Protein AF-A0A9P7AM87-F1 (afdb_monomer)

Sequence (113 aa):
MTLSDDEECLNKLRSSLLCKNIGLLKFKSSRTLKIDYVEALLNWRCAKPLAAPREEHLFVVADVLGHIHDVIQDTSVPSWLGSVPSNFGEVSAGTIKADEWQLLVMVYLPLPF

Solvent-accessible surface area (backbone atoms only — not comparable to full-atom values): 7202 Å² total; per-residue (Å²): 139,58,74,68,60,55,53,53,51,52,54,52,50,52,52,51,52,52,38,59,76,71,63,62,68,77,93,59,99,61,88,84,50,75,65,58,51,53,52,42,50,50,55,50,56,73,72,45,74,91,61,78,78,83,74,81,60,62,65,70,50,50,59,52,46,50,51,52,30,50,48,55,69,72,54,87,71,63,90,89,54,86,78,66,70,64,52,65,92,39,83,88,58,60,81,80,49,74,68,39,50,49,45,42,62,71,55,52,64,63,66,89,112

Radius of gyration: 22.35 Å; Cα contacts (8 Å, |Δi|>4): 49; chains: 1; bounding box: 52×44×49 Å

Mean predicted aligned error: 14.53 Å

pLDDT: mean 78.05, std 12.85, range [47.41, 93.25]

Foldseek 3Di:
DDPVVVVVVVV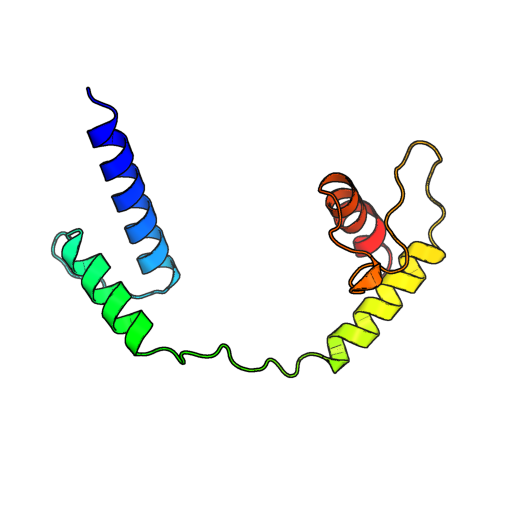QVVLVVVCVVVVQDDDDPDDDDPVNSVVSVVVVVVVDDPDDPPPPCVPVVVVVLVVLLVLLVPDDDDPVQDHADSNPPDVVSPDDDPSSVVCSVPPRVVVVD

Structure (mmCIF, N/CA/C/O backbone):
data_AF-A0A9P7AM87-F1
#
_entry.id   AF-A0A9P7AM87-F1
#
loop_
_atom_site.group_PDB
_atom_site.id
_atom_site.type_symbol
_atom_site.label_atom_id
_atom_site.label_alt_id
_atom_site.label_comp_id
_atom_site.label_asym_id
_atom_site.label_entity_id
_atom_site.label_seq_id
_atom_site.pdbx_PDB_ins_code
_atom_site.Cartn_x
_atom_site.Cartn_y
_atom_site.Cartn_z
_atom_site.occupancy
_atom_site.B_iso_or_equiv
_atom_site.auth_seq_id
_atom_site.auth_comp_id
_atom_site.auth_asym_id
_atom_site.auth_atom_id
_atom_site.pdbx_PDB_model_num
ATOM 1 N N . MET A 1 1 ? 26.884 33.097 -6.924 1.00 49.38 1 MET A N 1
ATOM 2 C CA . MET A 1 1 ? 26.649 31.652 -7.090 1.00 49.38 1 MET A CA 1
ATOM 3 C C . MET A 1 1 ? 25.156 31.517 -7.299 1.00 49.38 1 MET A C 1
ATOM 5 O O . MET A 1 1 ? 24.402 31.831 -6.389 1.00 49.38 1 MET A O 1
ATOM 9 N N . THR A 1 2 ? 24.745 31.381 -8.554 1.00 47.41 2 THR A N 1
ATOM 10 C CA . THR A 1 2 ? 23.388 31.704 -9.009 1.00 47.41 2 THR A CA 1
ATOM 11 C C . THR A 1 2 ? 22.505 30.464 -8.988 1.00 47.41 2 THR A C 1
ATOM 13 O O . THR A 1 2 ? 22.937 29.415 -9.440 1.00 47.41 2 THR A O 1
ATOM 16 N N . LEU A 1 3 ? 21.253 30.603 -8.539 1.00 50.31 3 LEU A N 1
ATOM 17 C CA . LEU A 1 3 ? 20.209 29.557 -8.489 1.00 50.31 3 LEU A CA 1
ATOM 18 C C . LEU A 1 3 ? 20.058 28.721 -9.784 1.00 50.31 3 LEU A C 1
ATOM 20 O O . LEU A 1 3 ? 19.550 27.605 -9.745 1.00 50.31 3 LEU A O 1
ATOM 24 N N . SER A 1 4 ? 20.514 29.249 -10.925 1.00 56.09 4 SER A N 1
ATOM 25 C CA . SER A 1 4 ? 20.567 28.552 -12.216 1.00 56.09 4 SER A CA 1
ATOM 26 C C . SER A 1 4 ? 21.557 27.378 -12.235 1.00 56.09 4 SER A C 1
ATOM 28 O O . SER A 1 4 ? 21.303 26.377 -12.903 1.00 56.09 4 SER A O 1
ATOM 30 N N . ASP A 1 5 ? 22.670 27.487 -11.510 1.00 58.75 5 ASP A N 1
ATOM 31 C CA . ASP A 1 5 ? 23.714 26.459 -11.462 1.00 58.75 5 ASP A CA 1
ATOM 32 C C . ASP A 1 5 ? 23.270 25.264 -10.597 1.00 58.75 5 ASP A C 1
ATOM 34 O O . ASP A 1 5 ? 23.566 24.108 -10.913 1.00 58.75 5 ASP A O 1
ATOM 38 N N . ASP A 1 6 ? 22.486 25.532 -9.547 1.00 59.91 6 ASP A N 1
ATOM 39 C CA . ASP A 1 6 ? 21.965 24.524 -8.617 1.00 59.91 6 ASP A CA 1
ATOM 40 C C . ASP A 1 6 ? 20.855 23.669 -9.256 1.00 59.91 6 ASP A C 1
ATOM 42 O O . ASP A 1 6 ? 20.868 22.439 -9.148 1.00 59.91 6 ASP A O 1
ATOM 46 N N . GLU A 1 7 ? 19.937 24.294 -10.000 1.00 69.06 7 GLU A N 1
ATOM 47 C CA . GLU A 1 7 ? 18.906 23.606 -10.794 1.00 69.06 7 GLU A CA 1
ATOM 48 C C . GLU A 1 7 ? 19.531 22.718 -11.884 1.00 69.06 7 GLU A C 1
ATOM 50 O O . GLU A 1 7 ? 19.125 21.568 -12.087 1.00 69.06 7 GLU A O 1
ATOM 55 N N . GLU A 1 8 ? 20.578 23.195 -12.567 1.00 70.31 8 GLU A N 1
ATOM 56 C CA . GLU A 1 8 ? 21.270 22.389 -13.575 1.00 70.31 8 GLU A CA 1
ATOM 57 C C . GLU A 1 8 ? 21.952 21.159 -12.951 1.00 70.31 8 GLU A C 1
ATOM 59 O O . GLU A 1 8 ? 21.905 20.055 -13.517 1.00 70.31 8 GLU A O 1
ATOM 64 N N . CYS A 1 9 ? 22.547 21.331 -11.769 1.00 60.44 9 CYS A N 1
ATOM 65 C CA . CYS A 1 9 ? 23.214 20.268 -11.027 1.00 60.44 9 CYS A CA 1
ATOM 66 C C . CYS A 1 9 ? 22.216 19.198 -10.548 1.00 60.44 9 CYS A C 1
ATOM 68 O O . CYS A 1 9 ? 22.432 17.999 -10.758 1.00 60.44 9 CYS A O 1
ATOM 70 N N . LEU A 1 10 ? 21.068 19.621 -10.010 1.00 61.69 10 LEU A N 1
ATOM 71 C CA . LEU A 1 10 ? 19.968 18.738 -9.609 1.00 61.69 10 LEU A CA 1
ATOM 72 C C . LEU A 1 10 ? 19.396 17.946 -10.790 1.00 61.69 10 LEU A C 1
ATOM 74 O O . LEU A 1 10 ? 19.164 16.740 -10.682 1.00 61.69 10 LEU A O 1
ATOM 78 N N . ASN A 1 11 ? 19.227 18.584 -11.946 1.00 70.31 11 ASN A N 1
ATOM 79 C CA . ASN A 1 11 ? 18.715 17.920 -13.143 1.00 70.31 11 ASN A CA 1
ATOM 80 C C . ASN A 1 11 ? 19.722 16.909 -13.732 1.00 70.31 11 ASN A C 1
ATOM 82 O O . ASN A 1 11 ? 19.333 15.841 -14.223 1.00 70.31 11 ASN A O 1
ATOM 86 N N . LYS A 1 12 ? 21.030 17.182 -13.627 1.00 68.75 12 LYS A N 1
ATOM 87 C CA . LYS A 1 12 ? 22.095 16.210 -13.945 1.00 68.75 12 LYS A CA 1
ATOM 88 C C . LYS A 1 12 ? 22.090 15.015 -12.987 1.00 68.75 12 LYS A C 1
ATOM 90 O O . LYS A 1 12 ? 22.198 13.875 -13.435 1.00 68.75 12 LYS A O 1
ATOM 95 N N . LEU A 1 13 ? 21.917 15.252 -11.687 1.00 65.31 13 LEU A N 1
ATOM 96 C CA . LEU A 1 13 ? 21.829 14.188 -10.681 1.00 65.31 13 LEU A CA 1
ATOM 97 C C . LEU A 1 13 ? 20.603 13.293 -10.901 1.00 65.31 13 LEU A C 1
ATOM 99 O O . LEU A 1 13 ? 20.739 12.070 -10.9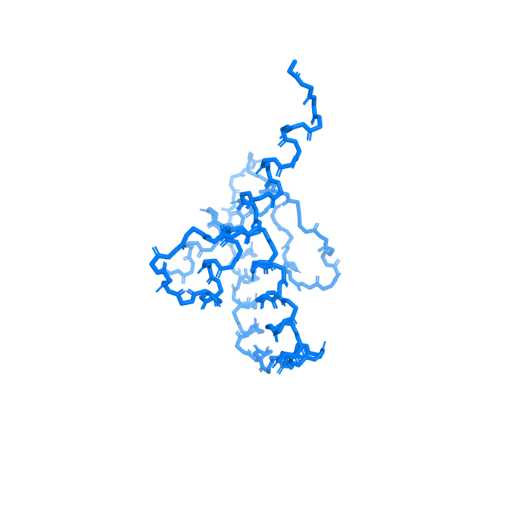28 1.00 65.31 13 LEU A O 1
ATOM 103 N N . ARG A 1 14 ? 19.426 13.887 -11.138 1.00 71.75 14 ARG A N 1
ATOM 104 C CA . ARG A 1 14 ? 18.170 13.160 -11.397 1.00 71.75 14 ARG A CA 1
ATOM 105 C C . ARG A 1 14 ? 18.248 12.275 -12.640 1.00 71.75 14 ARG A C 1
ATOM 107 O O . ARG A 1 14 ? 17.898 11.100 -12.575 1.00 71.75 14 ARG A O 1
ATOM 114 N N . SER A 1 15 ? 18.749 12.812 -13.754 1.00 66.75 15 SER A N 1
ATOM 115 C CA . SER A 1 15 ? 18.921 12.042 -14.996 1.00 66.75 15 SER A CA 1
ATOM 116 C C . SER A 1 15 ? 19.937 10.907 -14.841 1.00 66.75 15 SER A C 1
ATOM 118 O O . SER A 1 15 ? 19.694 9.801 -15.326 1.00 66.75 15 SER A O 1
ATOM 120 N N . SER A 1 16 ? 21.028 11.135 -14.100 1.00 68.19 16 SER A N 1
ATOM 121 C CA . SER A 1 16 ? 22.023 10.096 -13.819 1.00 68.19 16 SER A CA 1
ATOM 122 C C . SER A 1 16 ? 21.469 8.962 -12.956 1.00 68.19 16 SER A C 1
ATOM 124 O O . SER A 1 16 ? 21.651 7.792 -13.295 1.00 68.19 16 SER A O 1
ATOM 126 N N . LEU A 1 17 ? 20.758 9.292 -11.873 1.00 67.94 17 LEU A N 1
ATOM 127 C CA . LEU A 1 17 ? 20.119 8.313 -10.987 1.00 67.94 17 LEU A CA 1
ATOM 128 C C . LEU A 1 17 ? 19.066 7.480 -11.728 1.00 67.94 17 LEU A C 1
ATOM 130 O O . LEU A 1 17 ? 19.075 6.256 -11.624 1.00 67.94 17 LEU A O 1
ATOM 134 N N . LEU A 1 18 ? 18.219 8.122 -12.537 1.00 69.69 18 LEU A N 1
ATOM 135 C CA . LEU A 1 18 ? 17.192 7.436 -13.322 1.00 69.69 18 LEU A CA 1
ATOM 136 C C . LEU A 1 18 ? 17.806 6.447 -14.325 1.00 69.69 18 LEU A C 1
ATOM 138 O O . LEU A 1 18 ? 17.392 5.293 -14.396 1.00 69.69 18 LEU A O 1
ATOM 142 N N . CYS A 1 19 ? 18.841 6.864 -15.059 1.00 63.66 19 CYS A N 1
ATOM 143 C CA . CYS A 1 19 ? 19.489 5.998 -16.046 1.00 63.66 19 CYS A CA 1
ATOM 144 C C . CYS A 1 19 ? 20.256 4.832 -15.414 1.00 63.66 19 CYS A C 1
ATOM 146 O O . CYS A 1 19 ? 20.321 3.760 -16.014 1.00 63.66 19 CYS A O 1
ATOM 148 N N . LYS A 1 20 ? 20.821 5.020 -14.214 1.00 68.50 20 LYS A N 1
ATOM 149 C CA . LYS A 1 20 ? 21.462 3.943 -13.444 1.00 68.50 20 LYS A CA 1
ATOM 150 C C . LYS A 1 20 ? 20.439 2.930 -12.934 1.00 68.50 20 LYS A C 1
ATOM 152 O O . LYS A 1 20 ? 20.645 1.738 -13.127 1.00 68.50 20 LYS A O 1
ATOM 157 N N . ASN A 1 21 ? 19.324 3.393 -12.367 1.00 66.75 21 ASN A N 1
ATOM 158 C CA . ASN A 1 21 ? 18.277 2.518 -11.827 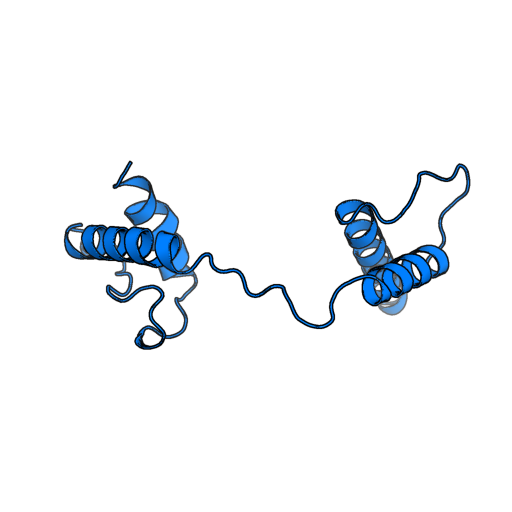1.00 66.75 21 ASN A CA 1
ATOM 159 C C . ASN A 1 21 ? 17.591 1.668 -12.905 1.00 66.75 21 ASN A C 1
ATOM 161 O O . ASN A 1 21 ? 17.181 0.546 -12.634 1.00 66.75 21 ASN A O 1
ATOM 165 N N . ILE A 1 22 ? 17.494 2.182 -14.134 1.00 68.25 22 ILE A N 1
ATOM 166 C CA . ILE A 1 22 ? 16.897 1.466 -15.273 1.00 68.25 22 ILE A CA 1
ATOM 167 C C . ILE A 1 22 ? 17.970 0.670 -16.063 1.00 68.25 22 ILE A C 1
ATOM 169 O O . ILE A 1 22 ? 17.659 -0.033 -17.022 1.00 68.25 22 ILE A O 1
ATOM 173 N N . GLY A 1 23 ? 19.248 0.738 -15.666 1.00 68.69 23 GLY A N 1
ATOM 174 C CA . GLY A 1 23 ? 20.340 -0.019 -16.293 1.00 68.69 23 GLY A CA 1
ATOM 175 C C . GLY A 1 23 ? 20.686 0.425 -17.721 1.00 68.69 23 GLY A C 1
ATOM 176 O O . GLY A 1 23 ? 21.171 -0.377 -18.516 1.00 68.69 23 GLY A O 1
ATOM 177 N N . LEU A 1 24 ? 20.426 1.689 -18.076 1.00 66.50 24 LEU A N 1
ATOM 178 C CA . LEU A 1 24 ? 20.491 2.180 -19.463 1.00 66.50 24 LEU A CA 1
ATOM 179 C C . LEU A 1 24 ? 21.901 2.430 -19.986 1.00 66.50 24 LEU A C 1
ATOM 181 O O . LEU A 1 24 ? 22.110 2.487 -21.197 1.00 66.50 24 LEU A O 1
ATOM 185 N N . LEU A 1 25 ? 22.874 2.594 -19.093 1.00 66.12 25 LEU A N 1
ATOM 186 C CA . LEU A 1 25 ? 24.245 2.895 -19.476 1.00 66.12 25 LEU A CA 1
ATOM 187 C C . LEU A 1 25 ? 25.149 1.703 -19.199 1.00 66.12 25 LEU A C 1
ATOM 189 O O . LEU A 1 25 ? 25.355 1.305 -18.054 1.00 66.12 25 LEU A O 1
ATOM 193 N N . LYS A 1 26 ? 25.747 1.170 -20.266 1.00 63.06 26 LYS A N 1
ATOM 194 C CA . LYS A 1 26 ? 26.901 0.278 -20.147 1.00 63.06 26 LYS A CA 1
ATOM 195 C C . LYS A 1 26 ? 28.088 1.094 -19.640 1.00 63.06 26 LYS A C 1
ATOM 197 O O . LYS A 1 26 ? 28.309 2.208 -20.115 1.00 63.06 26 LYS A O 1
ATOM 202 N N . PHE A 1 27 ? 28.837 0.542 -18.688 1.00 54.47 27 PHE A N 1
ATOM 203 C CA . PHE A 1 27 ? 30.022 1.180 -18.117 1.00 54.47 27 PHE A CA 1
ATOM 204 C C . PHE A 1 27 ? 31.037 1.463 -19.234 1.00 54.47 27 PHE A C 1
ATOM 206 O O . PHE A 1 27 ? 31.709 0.558 -19.725 1.00 54.47 27 PHE A O 1
ATOM 213 N N . LYS A 1 28 ? 31.102 2.714 -19.696 1.00 57.78 28 LYS A N 1
ATOM 214 C CA . LYS A 1 28 ? 32.133 3.172 -20.628 1.00 57.78 28 LYS A CA 1
ATOM 215 C C . LYS A 1 28 ? 33.288 3.743 -19.813 1.00 57.78 28 LYS A C 1
ATOM 217 O O . LYS A 1 28 ? 33.074 4.405 -18.805 1.00 57.78 28 LYS A O 1
ATOM 222 N N . SER A 1 29 ? 34.513 3.513 -20.280 1.00 53.66 29 SER A N 1
ATOM 223 C CA . SER A 1 29 ? 35.739 4.019 -19.646 1.00 53.66 29 SER A CA 1
ATOM 224 C C . SER A 1 29 ? 35.873 5.554 -19.699 1.00 53.66 29 SER A C 1
ATOM 226 O O . SER A 1 29 ? 36.790 6.102 -19.091 1.00 53.66 29 SER A O 1
ATOM 228 N N . SER A 1 30 ? 35.003 6.253 -20.435 1.00 65.44 30 SER A N 1
ATOM 229 C CA . SER A 1 30 ? 35.008 7.709 -20.603 1.00 65.44 30 SER A CA 1
ATOM 230 C C . SER A 1 30 ? 33.905 8.396 -19.788 1.00 65.44 30 SER A C 1
ATOM 232 O O . SER A 1 30 ? 32.882 7.803 -19.446 1.00 65.44 30 SER A O 1
ATOM 234 N N . ARG A 1 31 ? 34.113 9.683 -19.474 1.00 73.00 31 ARG A N 1
ATOM 235 C CA . ARG A 1 31 ? 33.163 10.512 -18.719 1.00 73.00 31 ARG A CA 1
ATOM 236 C C . ARG A 1 31 ? 31.853 10.659 -19.504 1.00 73.00 31 ARG A C 1
ATOM 238 O O . ARG A 1 31 ? 31.843 11.290 -20.553 1.00 73.00 31 ARG A O 1
ATOM 245 N N . THR A 1 32 ? 30.757 10.123 -18.969 1.00 73.00 32 THR A N 1
ATOM 246 C CA . THR A 1 32 ? 29.403 10.297 -19.522 1.00 73.00 32 THR A CA 1
ATOM 247 C C . THR A 1 32 ? 28.948 11.747 -19.396 1.00 73.00 32 THR A C 1
ATOM 249 O O . THR A 1 32 ? 28.982 12.310 -18.296 1.00 73.00 32 THR A O 1
ATOM 252 N N . LEU A 1 33 ? 28.496 12.334 -20.496 1.00 79.31 33 LEU A N 1
ATOM 253 C CA . LEU A 1 33 ? 27.950 13.684 -20.572 1.00 79.31 33 LEU A CA 1
ATOM 254 C C . LEU A 1 33 ? 26.419 13.651 -20.528 1.00 79.31 33 LEU A C 1
ATOM 256 O O . LEU A 1 33 ? 25.795 12.628 -20.785 1.00 79.31 33 LEU A O 1
ATOM 260 N N . LYS A 1 34 ? 25.791 14.799 -20.238 1.00 80.19 34 LYS A N 1
ATOM 261 C CA . LYS A 1 34 ? 24.321 14.934 -20.171 1.00 80.19 34 LYS A CA 1
ATOM 262 C C . LYS A 1 34 ? 23.629 14.443 -21.451 1.00 80.19 34 LYS A C 1
ATOM 264 O O . LYS A 1 34 ? 22.561 13.848 -21.364 1.00 80.19 34 LYS A O 1
ATOM 269 N N . ILE A 1 35 ? 24.248 14.660 -22.612 1.00 80.38 35 ILE A N 1
ATOM 270 C CA . ILE A 1 35 ? 23.717 14.222 -23.907 1.00 80.38 35 ILE A CA 1
ATOM 271 C C . ILE A 1 35 ? 23.597 12.695 -24.007 1.00 80.38 35 ILE A C 1
ATOM 273 O O . ILE A 1 35 ? 22.575 12.214 -24.483 1.00 80.38 35 ILE A O 1
ATOM 277 N N . ASP A 1 36 ? 24.552 11.945 -23.448 1.00 81.19 36 ASP A N 1
ATOM 278 C CA .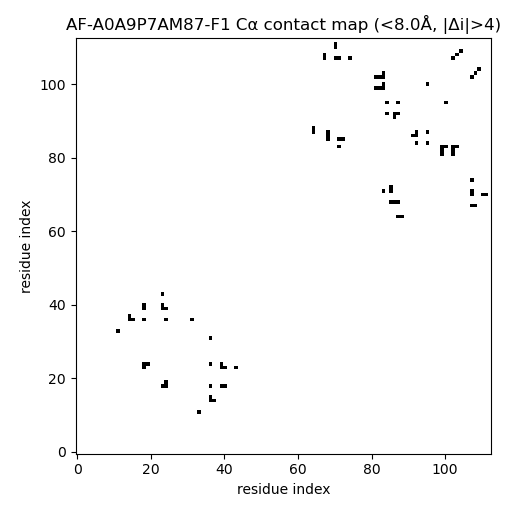 ASP A 1 36 ? 24.525 10.477 -23.452 1.00 81.19 36 ASP A CA 1
ATOM 279 C C . ASP A 1 36 ? 23.330 9.941 -22.647 1.00 81.19 36 ASP A C 1
ATOM 281 O O . ASP A 1 36 ? 22.700 8.956 -23.026 1.00 81.19 36 ASP A O 1
ATOM 285 N N . TYR A 1 37 ? 22.990 10.610 -21.538 1.00 78.19 37 TYR A N 1
ATOM 286 C CA . TYR A 1 37 ? 21.818 10.272 -20.725 1.00 78.19 37 TYR A CA 1
ATOM 287 C C . TYR A 1 37 ? 20.516 10.564 -21.468 1.00 78.19 37 TYR A C 1
ATOM 289 O O . TYR A 1 37 ? 19.600 9.747 -21.446 1.00 78.19 37 TYR A O 1
ATOM 297 N N . VAL A 1 38 ? 20.429 11.723 -22.126 1.00 82.81 38 VAL A N 1
ATOM 298 C CA . VAL A 1 38 ? 19.237 12.106 -22.893 1.00 82.81 38 VAL A CA 1
ATOM 299 C C . VAL A 1 38 ? 19.005 11.123 -24.039 1.00 82.81 38 VAL A C 1
ATOM 301 O O . VAL A 1 38 ? 17.891 10.631 -24.194 1.00 82.81 38 VAL A O 1
ATOM 304 N N . GLU A 1 39 ? 20.048 10.772 -24.790 1.00 85.75 39 GLU A N 1
ATOM 305 C CA . GLU A 1 39 ? 19.955 9.805 -25.885 1.00 85.75 39 GLU A CA 1
ATOM 306 C C . GLU A 1 39 ? 19.578 8.405 -25.379 1.00 85.75 39 GLU A C 1
ATOM 308 O O . GLU A 1 39 ? 18.683 7.763 -25.932 1.00 85.75 39 GLU A O 1
ATOM 313 N N . ALA A 1 40 ? 20.182 7.949 -24.277 1.00 84.00 40 ALA A N 1
ATOM 314 C CA . ALA A 1 40 ? 19.832 6.673 -23.658 1.00 84.00 40 ALA A CA 1
ATOM 315 C C . ALA A 1 40 ? 18.367 6.632 -23.187 1.00 84.00 40 ALA A C 1
ATOM 317 O O . ALA A 1 40 ? 17.686 5.625 -23.391 1.00 84.00 40 ALA A O 1
ATOM 318 N N . LEU A 1 41 ? 17.861 7.722 -22.601 1.00 81.38 41 LEU A N 1
ATOM 319 C CA . LEU A 1 41 ? 16.467 7.829 -22.158 1.00 81.38 41 LEU A CA 1
ATOM 32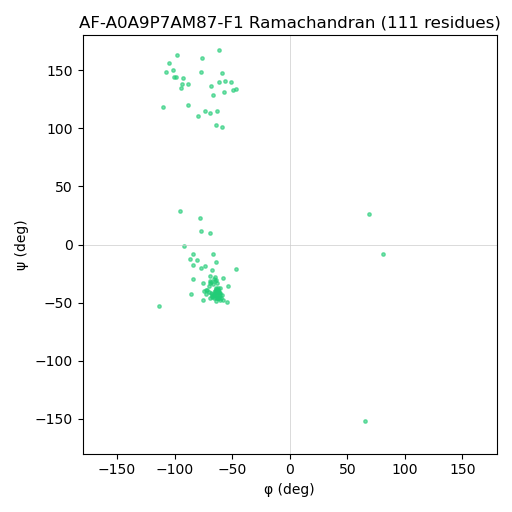0 C C . LEU A 1 41 ? 15.489 7.842 -23.328 1.00 81.38 41 LEU A C 1
ATOM 322 O O . LEU A 1 41 ? 14.462 7.168 -23.265 1.00 81.38 41 LEU A O 1
ATOM 326 N N . LEU A 1 42 ? 15.803 8.582 -24.392 1.00 86.06 42 LEU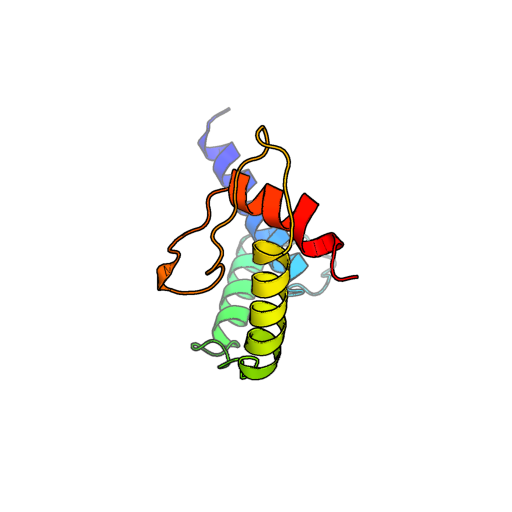 A N 1
ATOM 327 C CA . LEU A 1 42 ? 14.971 8.635 -25.591 1.00 86.06 42 LEU A CA 1
ATOM 328 C C . LEU A 1 42 ? 14.913 7.267 -26.274 1.00 86.06 42 LEU A C 1
ATOM 330 O O . LEU A 1 42 ? 13.822 6.759 -26.524 1.00 86.06 42 LEU A O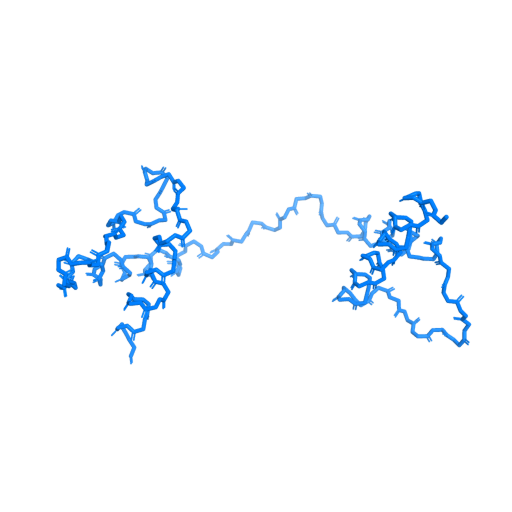 1
ATOM 334 N N . ASN A 1 43 ? 16.064 6.621 -26.478 1.00 86.44 43 ASN A N 1
ATOM 335 C CA . ASN A 1 43 ? 16.131 5.282 -27.062 1.00 86.44 43 ASN A CA 1
ATOM 336 C C . ASN A 1 43 ? 15.384 4.251 -26.208 1.00 86.44 43 ASN A C 1
ATOM 338 O O . ASN A 1 43 ? 14.635 3.430 -26.738 1.00 86.44 43 ASN A O 1
ATOM 342 N N . TRP A 1 44 ? 15.524 4.320 -24.881 1.00 84.81 44 TRP A N 1
ATOM 343 C CA . TRP A 1 44 ? 14.769 3.457 -23.980 1.00 84.81 44 TRP A CA 1
ATOM 344 C C . TRP A 1 44 ? 13.265 3.707 -24.062 1.00 84.81 44 TRP A C 1
ATOM 346 O O . TRP A 1 44 ? 12.498 2.750 -24.155 1.00 84.81 44 TRP A O 1
ATOM 356 N N . ARG A 1 45 ? 12.827 4.973 -24.070 1.00 86.75 45 ARG A N 1
ATOM 357 C CA . ARG A 1 45 ? 11.403 5.317 -24.151 1.00 86.75 45 ARG A CA 1
ATOM 358 C C . ARG A 1 45 ? 10.784 4.832 -25.459 1.00 86.75 45 ARG A C 1
ATOM 360 O O . ARG A 1 45 ? 9.675 4.305 -25.415 1.00 86.75 45 ARG A O 1
ATOM 367 N N . CYS A 1 46 ? 11.498 4.963 -26.578 1.00 86.38 46 CYS A N 1
ATOM 368 C CA . CYS A 1 46 ? 11.067 4.470 -27.888 1.00 86.38 46 CYS A CA 1
ATOM 369 C C . CYS A 1 46 ? 10.961 2.938 -27.947 1.00 86.38 46 CYS A C 1
ATOM 371 O O . CYS A 1 46 ? 10.151 2.412 -28.703 1.00 86.38 46 CYS A O 1
ATOM 373 N N . ALA A 1 47 ? 11.747 2.219 -27.142 1.00 85.81 47 ALA A N 1
ATOM 374 C CA . ALA A 1 47 ? 11.726 0.759 -27.083 1.00 85.81 47 ALA A CA 1
ATOM 375 C C . ALA A 1 47 ? 10.635 0.185 -26.157 1.00 85.81 47 ALA A C 1
ATOM 377 O O . ALA A 1 47 ? 10.454 -1.034 -26.109 1.00 85.81 47 ALA A O 1
ATOM 378 N N . LYS A 1 48 ? 9.926 1.021 -25.384 1.00 82.56 48 LYS A N 1
ATOM 379 C CA . LYS A 1 48 ? 8.869 0.570 -24.468 1.00 82.56 48 LYS A CA 1
ATOM 380 C C . LYS A 1 48 ? 7.481 0.745 -25.086 1.00 82.56 48 LYS A C 1
ATOM 382 O O . LYS A 1 48 ? 7.243 1.749 -25.758 1.00 82.56 48 LYS A O 1
ATOM 387 N N . PRO A 1 49 ? 6.543 -0.182 -24.817 1.00 83.25 49 PRO A N 1
ATOM 388 C CA . PRO A 1 49 ? 5.151 -0.017 -25.214 1.00 83.25 49 PRO A CA 1
ATOM 389 C C . PRO A 1 49 ? 4.593 1.342 -24.764 1.00 83.25 49 PRO A C 1
ATOM 391 O O . PRO A 1 49 ? 4.893 1.832 -23.671 1.00 83.25 49 PRO A O 1
ATOM 394 N N . LEU A 1 50 ? 3.789 1.975 -25.622 1.00 76.56 50 LEU A N 1
ATOM 395 C CA . LEU A 1 50 ? 3.125 3.241 -25.289 1.00 76.56 50 LEU A CA 1
ATOM 396 C C . LEU A 1 50 ? 2.045 3.049 -24.221 1.00 76.56 50 LEU A C 1
ATOM 398 O O . LEU A 1 50 ? 1.829 3.945 -23.408 1.00 76.56 50 LEU A O 1
ATOM 402 N N . ALA A 1 51 ? 1.415 1.876 -24.212 1.00 75.81 51 ALA A N 1
ATOM 403 C CA . ALA A 1 51 ? 0.487 1.453 -23.181 1.00 75.81 51 ALA A CA 1
ATOM 404 C C . ALA A 1 51 ? 1.229 0.619 -22.135 1.00 75.81 51 ALA A C 1
ATOM 406 O O . ALA A 1 51 ? 1.996 -0.279 -22.487 1.00 75.81 51 ALA A O 1
ATOM 407 N N . ALA A 1 52 ? 0.978 0.891 -20.855 1.00 67.06 52 ALA A N 1
ATOM 408 C CA . ALA A 1 52 ? 1.352 -0.051 -19.811 1.00 67.06 52 ALA A CA 1
ATOM 409 C C . ALA A 1 52 ? 0.697 -1.413 -20.120 1.00 67.06 52 ALA A C 1
ATOM 411 O O . ALA A 1 52 ? -0.449 -1.431 -20.589 1.00 67.06 52 ALA A O 1
ATOM 412 N N . PRO A 1 53 ? 1.392 -2.542 -19.899 1.00 72.69 53 PRO A N 1
ATOM 413 C CA . PRO A 1 53 ? 0.744 -3.845 -19.924 1.00 72.69 53 PRO A CA 1
ATOM 414 C C . PRO A 1 53 ? -0.505 -3.789 -19.041 1.00 72.69 53 PRO A C 1
ATOM 416 O O . PRO A 1 53 ? -0.447 -3.258 -17.931 1.00 72.69 53 PRO A O 1
ATOM 419 N N . ARG A 1 54 ? -1.642 -4.295 -19.533 1.00 63.81 54 ARG A N 1
ATOM 420 C CA . ARG A 1 54 ? -2.787 -4.550 -18.655 1.00 63.81 54 ARG A CA 1
ATOM 421 C C . ARG A 1 54 ? -2.340 -5.631 -17.686 1.00 63.81 54 ARG A C 1
ATOM 423 O O . ARG A 1 54 ? -2.221 -6.787 -18.073 1.00 63.81 54 ARG A O 1
ATOM 430 N N . GLU A 1 55 ? -2.018 -5.242 -16.463 1.00 62.09 55 GLU A N 1
ATOM 431 C CA . GLU A 1 55 ? -1.755 -6.214 -15.418 1.00 62.09 55 GLU A CA 1
ATOM 432 C C . GLU A 1 55 ? -3.071 -6.908 -15.069 1.00 62.09 55 GLU A C 1
ATOM 434 O O . GLU A 1 55 ? -3.995 -6.295 -14.541 1.00 62.09 55 GLU A O 1
ATOM 439 N N . GLU A 1 56 ? -3.166 -8.200 -15.377 1.00 57.34 56 GLU A N 1
ATOM 440 C CA . GLU A 1 56 ? -4.313 -9.046 -15.026 1.00 57.34 56 GLU A CA 1
ATOM 441 C C . GLU A 1 56 ? -4.286 -9.479 -13.543 1.00 57.34 56 GLU A C 1
ATOM 443 O O . GLU A 1 56 ? -4.920 -10.457 -13.158 1.00 57.34 56 GLU A O 1
ATOM 448 N N . HIS A 1 57 ? -3.598 -8.730 -12.670 1.00 55.84 57 HIS A N 1
ATOM 449 C CA . HIS A 1 57 ? -3.471 -9.003 -11.229 1.00 55.84 57 HIS A CA 1
ATOM 450 C C . HIS A 1 57 ? -4.774 -8.809 -10.426 1.00 55.84 57 HIS A C 1
ATOM 452 O O . HIS A 1 57 ? -4.763 -8.847 -9.199 1.00 55.84 57 HIS A O 1
ATOM 458 N N . LEU A 1 58 ? -5.911 -8.617 -11.093 1.00 57.97 58 LEU A N 1
ATOM 459 C CA . LEU A 1 58 ? -7.172 -8.211 -10.472 1.00 57.97 58 LEU A CA 1
ATOM 460 C C . LEU A 1 58 ? -7.747 -9.248 -9.492 1.00 57.97 58 LEU A C 1
ATOM 462 O O . LEU A 1 58 ? -8.381 -8.851 -8.521 1.00 57.97 58 LEU A O 1
ATOM 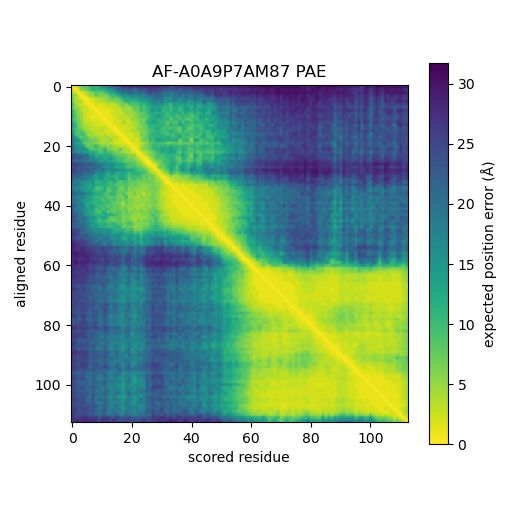466 N N . PHE A 1 59 ? -7.509 -10.548 -9.701 1.00 54.84 59 PHE A N 1
ATOM 467 C CA . PHE A 1 59 ? -8.087 -11.590 -8.839 1.00 54.84 59 PHE A CA 1
ATOM 468 C C . PHE A 1 59 ? -7.400 -11.695 -7.474 1.00 54.84 59 PHE A C 1
ATOM 470 O O . PHE A 1 59 ? -8.073 -11.664 -6.451 1.00 54.84 59 PHE A O 1
ATOM 477 N N . VAL A 1 60 ? -6.065 -11.738 -7.441 1.00 59.28 60 VAL A N 1
ATOM 478 C CA . VAL A 1 60 ? -5.303 -11.823 -6.179 1.00 59.28 60 VAL A CA 1
ATOM 479 C C . VAL A 1 60 ? -5.472 -10.547 -5.347 1.00 59.28 60 VAL A C 1
ATOM 481 O O . VAL A 1 60 ? -5.457 -10.589 -4.122 1.00 59.28 60 VAL A O 1
ATOM 484 N N . VAL A 1 61 ? -5.681 -9.406 -6.007 1.00 71.38 61 VAL A N 1
ATOM 485 C CA . VAL A 1 61 ? -5.904 -8.121 -5.338 1.00 71.38 61 VAL A CA 1
ATOM 486 C C . VAL A 1 61 ? -7.264 -8.071 -4.639 1.00 71.38 61 VAL A C 1
ATOM 488 O O . VAL A 1 61 ? -7.342 -7.494 -3.561 1.00 71.38 61 VAL A O 1
ATOM 491 N N . ALA A 1 62 ? -8.313 -8.685 -5.196 1.00 80.00 62 ALA A N 1
ATOM 492 C CA . ALA A 1 62 ? -9.645 -8.667 -4.589 1.00 80.00 62 ALA A CA 1
ATOM 493 C C . ALA A 1 62 ? -9.700 -9.464 -3.275 1.00 80.00 62 ALA A C 1
ATOM 495 O O . ALA A 1 62 ? -10.213 -8.952 -2.283 1.00 80.00 62 ALA A O 1
ATOM 496 N N . ASP A 1 63 ? -9.115 -10.665 -3.247 1.00 82.88 63 ASP A N 1
ATOM 497 C CA . ASP A 1 63 ? -9.087 -11.509 -2.044 1.00 82.88 63 ASP A CA 1
ATOM 498 C C . ASP A 1 63 ? -8.262 -10.862 -0.922 1.00 82.88 63 ASP A C 1
ATOM 500 O O . ASP A 1 63 ? -8.684 -10.821 0.234 1.00 82.88 63 ASP A O 1
ATOM 504 N N . VAL A 1 64 ? -7.101 -10.292 -1.267 1.00 85.69 64 VAL A N 1
ATOM 505 C CA . VAL A 1 64 ? -6.256 -9.566 -0.308 1.00 85.69 64 VAL A CA 1
ATOM 506 C C . VAL A 1 64 ? -6.967 -8.319 0.212 1.00 85.69 64 VAL A C 1
ATOM 508 O O . VAL A 1 64 ? -6.880 -8.018 1.400 1.00 85.69 64 VAL A O 1
ATOM 511 N N . LEU A 1 65 ? -7.688 -7.596 -0.649 1.00 88.69 65 LEU A N 1
ATOM 512 C CA . LEU A 1 65 ? -8.417 -6.401 -0.240 1.00 88.69 65 LEU A CA 1
ATOM 513 C C . LEU A 1 65 ? -9.593 -6.740 0.680 1.00 88.69 65 LEU A C 1
ATOM 515 O O . LEU A 1 65 ? -9.763 -6.067 1.692 1.00 88.69 65 LEU A O 1
ATOM 519 N N . GLY A 1 66 ? -10.336 -7.808 0.376 1.00 89.62 66 GLY A N 1
ATOM 520 C CA . GLY A 1 66 ? -11.394 -8.317 1.248 1.00 89.62 66 GLY A CA 1
ATOM 521 C C . GLY A 1 66 ? -10.852 -8.690 2.625 1.00 89.62 66 GLY A C 1
ATOM 522 O O . GLY A 1 66 ? -11.393 -8.266 3.638 1.00 89.62 66 GLY A O 1
ATOM 523 N N . HIS A 1 67 ? -9.702 -9.363 2.672 1.00 89.81 67 HIS A N 1
ATOM 524 C CA . HIS A 1 67 ? -9.072 -9.690 3.945 1.00 89.81 67 HIS A CA 1
ATOM 525 C C . HIS A 1 67 ? -8.632 -8.448 4.738 1.00 89.81 67 HIS A C 1
ATOM 527 O O . HIS A 1 67 ? -8.810 -8.385 5.952 1.00 89.81 67 HIS A O 1
ATOM 533 N N . ILE A 1 68 ? -8.088 -7.430 4.063 1.00 90.06 68 ILE A N 1
ATOM 534 C CA . ILE A 1 68 ? -7.758 -6.149 4.703 1.00 90.06 68 ILE A CA 1
ATOM 535 C C . ILE A 1 68 ? -9.026 -5.470 5.242 1.00 90.06 68 ILE A C 1
ATOM 537 O O . ILE A 1 68 ? -8.983 -4.901 6.332 1.00 90.06 68 ILE A O 1
ATOM 541 N N . HIS A 1 69 ? -10.150 -5.531 4.520 1.00 92.25 69 HIS A N 1
ATOM 542 C CA . HIS A 1 69 ? -11.430 -4.991 4.994 1.00 92.25 69 HIS A CA 1
ATOM 543 C C . HIS A 1 69 ? -11.908 -5.698 6.258 1.00 92.25 69 HIS A C 1
ATOM 545 O O . HIS A 1 69 ? -12.271 -5.010 7.211 1.00 92.25 69 HIS A O 1
ATOM 551 N N . ASP A 1 70 ? -11.845 -7.029 6.292 1.00 92.50 70 ASP A N 1
ATOM 552 C CA . ASP A 1 70 ? -12.217 -7.824 7.467 1.00 92.50 70 ASP A CA 1
ATOM 553 C C . ASP A 1 70 ? -11.373 -7.419 8.682 1.00 92.50 70 ASP A C 1
ATOM 555 O O . ASP A 1 70 ? -11.903 -7.091 9.741 1.00 92.50 70 ASP A O 1
ATOM 559 N N . VAL A 1 71 ? -10.051 -7.312 8.508 1.00 92.75 71 VAL A N 1
ATOM 560 C CA . VAL A 1 71 ? -9.143 -6.870 9.577 1.00 92.75 71 VAL A CA 1
ATOM 561 C C . VAL A 1 71 ? -9.484 -5.462 10.058 1.00 92.75 71 VAL A C 1
ATOM 563 O O . VAL A 1 71 ? -9.495 -5.221 11.264 1.00 92.75 71 VAL A O 1
ATOM 566 N N . ILE A 1 72 ? -9.766 -4.516 9.156 1.00 91.94 72 ILE A N 1
ATOM 567 C CA . ILE A 1 72 ? -10.137 -3.146 9.546 1.00 91.94 72 ILE A CA 1
ATOM 568 C C . ILE A 1 72 ? -11.446 -3.135 10.345 1.00 91.94 72 ILE A C 1
ATOM 570 O O . ILE A 1 72 ? -11.557 -2.375 11.306 1.00 91.94 72 ILE A O 1
ATOM 574 N N . GLN A 1 73 ? -12.421 -3.967 9.972 1.00 91.19 73 GLN A N 1
ATOM 575 C CA . GLN A 1 73 ? -13.725 -4.036 10.638 1.00 91.19 73 GLN A CA 1
ATOM 576 C C . GLN A 1 73 ? -13.660 -4.733 12.003 1.00 91.19 73 GLN A C 1
ATOM 578 O O . GLN A 1 73 ? -14.287 -4.264 12.954 1.00 91.19 73 GLN A O 1
ATOM 583 N N . ASP A 1 74 ? -12.881 -5.807 12.113 1.00 91.62 74 ASP A N 1
ATOM 584 C CA . ASP A 1 74 ? -12.799 -6.630 13.322 1.00 91.62 74 ASP A CA 1
ATOM 585 C C . ASP A 1 74 ? -11.818 -6.071 14.366 1.00 91.62 74 ASP A C 1
ATOM 587 O O . ASP A 1 74 ? -11.875 -6.424 15.549 1.00 91.62 74 ASP A O 1
ATOM 591 N N . THR A 1 75 ? -10.909 -5.177 13.963 1.00 91.06 75 THR A N 1
ATOM 592 C CA . THR A 1 75 ? -9.902 -4.617 14.870 1.00 91.06 75 THR A CA 1
ATOM 593 C C . THR A 1 75 ? -10.487 -3.506 15.738 1.00 91.06 75 THR A C 1
ATOM 595 O O . THR A 1 75 ? -10.730 -2.383 15.295 1.00 91.06 75 THR A O 1
ATOM 598 N N . SER A 1 76 ? -10.616 -3.774 17.038 1.00 89.62 76 SER A N 1
ATOM 599 C CA . SER A 1 76 ? -10.900 -2.732 18.023 1.00 89.62 76 SER A CA 1
ATOM 600 C C . SER A 1 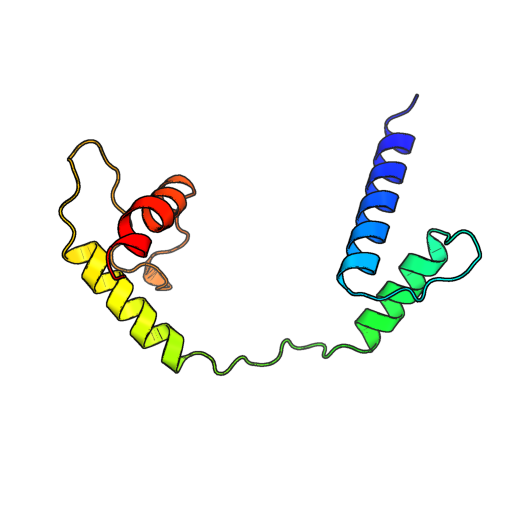76 ? -9.655 -1.875 18.273 1.00 89.62 76 SER A C 1
ATOM 602 O O . SER A 1 76 ? -8.665 -2.362 18.825 1.00 89.62 76 SER A O 1
ATOM 604 N N . VAL A 1 77 ? -9.711 -0.590 17.921 1.00 88.56 77 VAL A N 1
ATOM 605 C CA . VAL A 1 77 ? -8.626 0.365 18.186 1.00 88.56 77 VAL A CA 1
ATOM 606 C C . VAL A 1 77 ? -8.925 1.260 19.396 1.00 88.56 77 VAL A C 1
ATOM 608 O O . VAL A 1 77 ? -10.089 1.549 19.686 1.00 88.56 77 VAL A O 1
ATOM 611 N N . PRO A 1 78 ? -7.897 1.727 20.128 1.00 91.12 78 PRO A N 1
ATOM 612 C CA . PRO A 1 78 ? -8.076 2.711 21.191 1.00 91.12 78 PRO A CA 1
ATOM 613 C C . PRO A 1 78 ? -8.707 4.010 20.671 1.00 91.12 78 PRO A C 1
ATOM 615 O O . PRO A 1 78 ? -8.392 4.457 19.575 1.00 91.12 78 PRO A O 1
ATOM 618 N N . SER A 1 79 ? -9.511 4.690 21.493 1.00 89.50 79 SER A N 1
ATOM 619 C CA . SER A 1 79 ? -10.250 5.903 21.093 1.00 89.50 79 SER A CA 1
ATOM 620 C C . SER A 1 79 ? -9.381 7.112 20.717 1.00 89.50 79 SER A C 1
ATOM 622 O O . SER A 1 79 ? -9.892 8.086 20.173 1.00 89.50 79 SER A O 1
ATOM 624 N N . TRP A 1 80 ? -8.092 7.094 21.066 1.00 89.69 80 TRP A N 1
ATOM 625 C CA . TRP A 1 80 ? -7.128 8.137 20.700 1.00 89.69 80 TRP A CA 1
ATOM 626 C C . TRP A 1 80 ? -6.491 7.899 19.326 1.00 89.69 80 TRP A C 1
ATOM 628 O O . TRP A 1 80 ? -5.826 8.792 18.803 1.00 89.69 80 TRP A O 1
ATOM 638 N N . LEU A 1 81 ? -6.672 6.706 18.757 1.00 89.38 81 LEU A N 1
ATOM 639 C CA . LEU A 1 81 ? -6.184 6.357 17.435 1.00 89.38 81 LEU A CA 1
ATOM 640 C C . LEU A 1 81 ? -7.234 6.744 16.389 1.00 89.38 81 LEU A C 1
ATOM 642 O O . LEU A 1 81 ? -8.431 6.540 16.589 1.00 89.38 81 LEU A O 1
ATOM 646 N N . GLY A 1 82 ? -6.783 7.309 15.269 1.00 86.94 82 GLY A N 1
ATOM 647 C CA . GLY A 1 82 ? -7.653 7.563 14.122 1.00 86.94 82 GLY A CA 1
ATOM 648 C C . GLY A 1 82 ? -8.242 6.271 13.545 1.00 86.94 82 GLY A C 1
ATOM 649 O O . GLY A 1 82 ? -7.793 5.166 13.855 1.00 86.94 82 GLY A O 1
ATOM 650 N N . SER A 1 83 ? -9.236 6.415 12.671 1.00 85.31 83 SER A N 1
ATOM 651 C CA . SER A 1 83 ? -9.815 5.293 11.923 1.00 85.31 83 SER A CA 1
ATOM 652 C C . SER A 1 83 ? -9.386 5.346 10.461 1.00 85.31 83 SER A C 1
ATOM 654 O O . SER A 1 83 ? -9.155 6.423 9.912 1.00 85.31 83 SER A O 1
ATOM 656 N N . VAL A 1 84 ? -9.264 4.172 9.846 1.00 90.12 84 VAL A N 1
ATOM 657 C CA . VAL A 1 84 ? -9.048 4.017 8.405 1.00 90.12 84 VAL A CA 1
ATOM 658 C C . VAL A 1 84 ? -10.400 3.666 7.769 1.00 90.12 84 VAL A C 1
ATOM 660 O O . VAL A 1 84 ? -11.186 2.959 8.405 1.00 90.12 84 VAL A O 1
ATOM 663 N N . PRO A 1 85 ? -10.714 4.142 6.549 1.00 89.94 85 PRO A N 1
ATOM 664 C CA . PRO A 1 85 ? -11.948 3.769 5.865 1.00 89.94 85 PRO A CA 1
ATOM 665 C C . PRO A 1 85 ? -12.069 2.250 5.693 1.00 89.94 85 PRO A C 1
ATOM 667 O O . PRO A 1 85 ? -11.143 1.602 5.205 1.00 89.94 85 PRO A O 1
ATOM 670 N N . SER A 1 86 ? -13.225 1.684 6.048 1.00 88.25 86 SER A N 1
ATOM 671 C CA . SER A 1 86 ? -13.486 0.243 5.921 1.00 88.25 86 SER A CA 1
ATOM 672 C C . SER A 1 86 ? -13.568 -0.232 4.469 1.00 88.25 86 SER A C 1
ATOM 674 O O . SER A 1 86 ? -13.344 -1.404 4.204 1.00 88.25 86 SER A O 1
ATOM 676 N N . ASN A 1 87 ? -13.842 0.677 3.531 1.00 88.19 87 ASN A N 1
ATOM 677 C CA . ASN A 1 87 ? -13.870 0.449 2.086 1.00 88.19 87 ASN A CA 1
ATOM 678 C C . ASN A 1 87 ? -12.538 0.817 1.403 1.00 88.19 87 ASN A C 1
ATOM 680 O O . ASN A 1 87 ? -12.521 1.236 0.245 1.00 88.19 87 ASN A O 1
ATOM 684 N N . PHE A 1 88 ? -11.411 0.716 2.118 1.00 88.19 88 PHE A N 1
ATOM 685 C CA . PHE A 1 88 ? -10.079 1.022 1.589 1.00 88.19 88 PHE A CA 1
ATOM 686 C C . PHE A 1 88 ? -9.839 0.390 0.206 1.00 88.19 88 PHE A C 1
ATOM 688 O O . PHE A 1 88 ? -10.127 -0.781 -0.007 1.00 88.19 88 PHE A O 1
ATOM 695 N N . GLY A 1 89 ? -9.300 1.151 -0.747 1.00 84.44 89 GLY A N 1
ATOM 696 C CA . GLY A 1 89 ? -9.015 0.654 -2.098 1.00 84.44 89 GLY A CA 1
ATOM 697 C C . GLY A 1 89 ? -10.224 0.612 -3.039 1.00 84.44 89 GLY A C 1
ATOM 698 O O . GLY A 1 89 ? -10.035 0.434 -4.243 1.00 84.44 89 GLY A O 1
ATOM 699 N N . GLU A 1 90 ? -11.445 0.851 -2.549 1.00 85.94 90 GLU A N 1
ATOM 700 C CA . GLU A 1 90 ? -12.589 1.114 -3.417 1.00 85.94 90 GLU A CA 1
ATOM 701 C C . GLU A 1 90 ? -12.559 2.540 -3.973 1.00 85.94 90 GLU A C 1
ATOM 703 O O . GLU A 1 90 ? -12.173 3.497 -3.302 1.00 85.94 90 GLU A O 1
ATOM 708 N N . VAL A 1 91 ? -13.086 2.713 -5.188 1.00 82.94 91 VAL A N 1
ATOM 709 C CA . VAL A 1 91 ? -13.255 4.037 -5.814 1.00 82.94 91 VAL A CA 1
ATOM 710 C C . VAL A 1 91 ? -14.118 4.967 -4.943 1.00 82.94 91 VAL A C 1
ATOM 712 O O . VAL A 1 91 ? -13.931 6.182 -4.959 1.00 82.94 91 VAL A O 1
ATOM 715 N N . SER A 1 92 ? -15.036 4.396 -4.156 1.00 84.75 92 SER A N 1
ATOM 716 C CA . SER A 1 92 ? -15.936 5.101 -3.238 1.00 84.75 92 SER A CA 1
ATOM 717 C C . SER A 1 92 ? -15.216 5.727 -2.032 1.00 84.75 92 SER A C 1
ATOM 719 O O . SER A 1 92 ? -15.688 6.736 -1.510 1.00 84.75 92 SER A O 1
ATOM 721 N N . ALA A 1 93 ? -14.073 5.176 -1.605 1.00 82.62 93 ALA A N 1
ATOM 722 C CA . ALA A 1 93 ? -13.299 5.675 -0.464 1.00 82.62 93 ALA A CA 1
ATOM 723 C C . ALA A 1 93 ? -12.547 6.976 -0.775 1.00 82.62 93 ALA A C 1
ATOM 725 O O . ALA A 1 93 ? -12.148 7.705 0.133 1.00 82.62 93 ALA A O 1
ATOM 726 N N . GLY A 1 94 ? -12.359 7.281 -2.062 1.00 86.00 94 GLY A N 1
ATOM 727 C CA . GLY A 1 94 ? -11.538 8.400 -2.496 1.00 86.00 94 GLY A CA 1
ATOM 728 C C . GLY A 1 94 ? -10.063 8.203 -2.138 1.00 86.00 94 GLY A C 1
ATOM 729 O O . GLY A 1 94 ? -9.551 7.086 -2.076 1.00 86.00 94 GLY A O 1
ATOM 730 N N . THR A 1 95 ? -9.352 9.311 -1.945 1.00 86.31 95 THR A N 1
ATOM 731 C CA . THR A 1 95 ? -7.919 9.290 -1.634 1.00 86.31 95 THR A CA 1
ATOM 732 C C . THR A 1 95 ? -7.707 9.191 -0.126 1.00 86.31 95 THR A C 1
ATOM 734 O O . THR A 1 95 ? -8.087 10.110 0.599 1.00 86.31 95 THR A O 1
ATOM 737 N N . ILE A 1 96 ? -7.038 8.129 0.333 1.00 89.12 96 ILE A N 1
ATOM 738 C CA . ILE A 1 96 ? -6.589 8.012 1.729 1.00 89.12 96 ILE A CA 1
ATOM 739 C C . ILE A 1 96 ? -5.607 9.141 2.078 1.00 89.12 96 ILE A C 1
ATOM 741 O O . ILE A 1 96 ? -4.706 9.474 1.295 1.00 89.12 96 ILE A O 1
ATOM 745 N N . LYS A 1 97 ? -5.743 9.690 3.289 1.00 90.62 97 LYS A N 1
ATOM 746 C CA . LYS A 1 97 ? -4.821 10.695 3.835 1.00 90.62 97 LYS A CA 1
ATOM 747 C C . LYS A 1 97 ? -3.507 10.078 4.317 1.00 90.62 97 LYS A C 1
ATOM 749 O O . LYS A 1 97 ? -3.402 8.886 4.575 1.00 90.62 97 LYS A O 1
ATOM 754 N N . ALA A 1 98 ? -2.472 10.900 4.459 1.00 93.06 98 ALA A N 1
ATOM 755 C CA . ALA A 1 98 ? -1.145 10.425 4.856 1.00 93.06 98 ALA A CA 1
ATOM 756 C C . ALA A 1 98 ? -1.121 9.741 6.241 1.00 93.06 98 ALA A C 1
ATOM 758 O O . ALA A 1 98 ? -0.418 8.751 6.426 1.00 93.06 98 ALA A O 1
ATOM 759 N N . ASP A 1 99 ? -1.896 10.244 7.198 1.00 92.50 99 ASP A N 1
ATOM 760 C CA . ASP A 1 99 ? -2.054 9.668 8.536 1.00 92.50 99 ASP A CA 1
ATOM 761 C C . ASP A 1 99 ? -2.829 8.343 8.508 1.00 92.50 99 ASP A C 1
ATOM 763 O O . ASP A 1 99 ? -2.422 7.373 9.144 1.00 92.50 99 ASP A O 1
ATOM 767 N N . GLU A 1 100 ? -3.884 8.262 7.699 1.00 92.75 100 GLU A N 1
ATOM 768 C CA . GLU A 1 100 ? -4.635 7.026 7.445 1.00 92.75 100 GLU A CA 1
ATOM 769 C C . GLU A 1 100 ? -3.751 5.953 6.773 1.00 92.75 100 GLU A C 1
ATOM 771 O O . GLU A 1 100 ? -3.797 4.785 7.159 1.00 92.75 100 GLU A O 1
ATOM 776 N N . TRP A 1 101 ? -2.874 6.342 5.836 1.00 92.88 101 TRP A N 1
ATOM 777 C CA . TRP A 1 101 ? -1.859 5.448 5.256 1.00 92.88 101 TRP A CA 1
ATOM 778 C C . TRP A 1 101 ? -0.906 4.902 6.317 1.00 92.88 101 TRP A C 1
ATOM 780 O O . TRP A 1 101 ? -0.610 3.707 6.337 1.00 92.88 101 TRP A O 1
ATOM 790 N N . GLN A 1 102 ? -0.412 5.772 7.198 1.00 93.19 102 GLN A N 1
ATOM 791 C CA . GLN A 1 102 ? 0.505 5.361 8.254 1.00 93.19 102 GLN A CA 1
ATOM 792 C C . GLN A 1 102 ? -0.171 4.385 9.225 1.00 93.19 102 GLN A C 1
ATOM 794 O O . GLN A 1 102 ? 0.435 3.381 9.600 1.00 93.19 102 GLN A O 1
ATOM 799 N N . LEU A 1 103 ? -1.431 4.640 9.585 1.00 93.25 103 LEU A N 1
ATOM 800 C CA . LEU A 1 103 ? -2.230 3.746 10.421 1.00 93.25 103 LEU A CA 1
ATOM 801 C C . LEU A 1 103 ? -2.451 2.385 9.762 1.00 93.25 103 LEU A C 1
ATOM 803 O O . LEU A 1 103 ? -2.240 1.361 10.409 1.00 93.25 103 LEU A O 1
ATOM 807 N N . LEU A 1 104 ? -2.813 2.361 8.477 1.00 92.00 104 LEU A N 1
ATOM 808 C CA . LEU A 1 104 ? -2.980 1.123 7.720 1.00 92.00 104 LEU A CA 1
ATOM 809 C C . LEU A 1 104 ? -1.711 0.259 7.790 1.00 92.00 104 LEU A C 1
ATOM 811 O O . LEU A 1 104 ? -1.784 -0.911 8.154 1.00 92.00 104 LEU A O 1
ATOM 815 N N . VAL A 1 105 ? -0.544 0.850 7.516 1.00 91.62 105 VAL A N 1
ATOM 816 C CA . VAL A 1 105 ? 0.737 0.124 7.474 1.00 91.62 105 VAL A CA 1
ATOM 817 C C . VAL A 1 105 ? 1.227 -0.303 8.858 1.00 91.62 105 VAL A C 1
ATOM 819 O O . VAL A 1 105 ? 1.779 -1.391 8.993 1.00 91.62 105 VAL A O 1
ATOM 822 N N . MET A 1 106 ? 1.062 0.537 9.881 1.00 93.19 106 MET A N 1
ATOM 823 C CA . MET A 1 106 ? 1.601 0.256 11.216 1.00 93.19 106 MET A CA 1
ATOM 824 C C . MET A 1 106 ? 0.695 -0.627 12.070 1.00 93.19 106 MET A C 1
ATOM 826 O O . MET A 1 106 ? 1.200 -1.321 12.948 1.00 93.19 106 MET A O 1
ATOM 830 N N . VAL A 1 107 ? -0.620 -0.566 11.857 1.00 91.44 107 VAL A N 1
ATOM 831 C CA . VAL A 1 107 ? -1.600 -1.204 12.743 1.00 91.44 107 VAL A CA 1
ATOM 832 C C . VAL A 1 107 ? -2.317 -2.338 12.039 1.00 91.44 107 VAL A C 1
ATOM 834 O O . VAL A 1 107 ? -2.307 -3.440 12.559 1.00 91.44 107 VAL A O 1
ATOM 837 N N . TYR A 1 108 ? -2.905 -2.104 10.867 1.00 90.31 108 TYR A N 1
ATOM 838 C CA . TYR A 1 108 ? -3.804 -3.087 10.257 1.00 90.31 108 TYR A CA 1
ATOM 839 C C . TYR A 1 108 ? -3.068 -4.141 9.422 1.00 90.31 108 TYR A C 1
ATOM 841 O O . TYR A 1 108 ? -3.371 -5.319 9.546 1.00 90.31 108 TYR A O 1
ATOM 849 N N . LEU A 1 109 ? -2.071 -3.762 8.612 1.00 89.50 109 LEU A N 1
ATOM 850 C CA . LEU A 1 109 ? -1.321 -4.722 7.785 1.00 89.50 109 LEU A CA 1
ATOM 851 C C . LEU A 1 109 ? -0.516 -5.774 8.574 1.00 89.50 109 LEU A C 1
ATOM 853 O O . LEU A 1 109 ? -0.392 -6.883 8.062 1.00 89.50 109 LEU A O 1
ATOM 857 N N . PRO A 1 110 ? 0.038 -5.490 9.770 1.00 90.38 110 PRO A N 1
ATOM 858 C CA . PRO A 1 110 ? 0.784 -6.491 10.539 1.00 90.38 110 PRO A CA 1
ATOM 859 C C . PRO A 1 110 ? -0.077 -7.473 11.346 1.00 90.38 110 PRO A C 1
ATOM 861 O O . PRO A 1 110 ? 0.469 -8.446 11.844 1.00 90.38 110 PRO A O 1
ATOM 864 N N . LEU A 1 111 ? -1.376 -7.216 11.535 1.00 85.44 111 LEU A N 1
ATOM 865 C CA . LEU A 1 111 ? -2.275 -8.085 12.314 1.00 85.44 111 LEU A CA 1
ATOM 866 C C . LEU A 1 111 ? -2.659 -9.415 11.635 1.00 85.44 111 LEU A C 1
ATOM 868 O O . LEU A 1 111 ? -2.748 -10.412 12.348 1.00 85.44 111 LEU A O 1
ATOM 872 N N . PRO A 1 112 ? -2.915 -9.474 10.313 1.00 71.06 112 PRO A N 1
ATOM 873 C CA . PRO A 1 112 ? -3.319 -10.713 9.645 1.00 71.06 112 PRO A CA 1
ATOM 874 C C . PRO A 1 112 ? -2.193 -11.732 9.376 1.00 71.06 112 PRO A C 1
ATOM 876 O O . PRO A 1 112 ? -2.421 -12.696 8.643 1.00 71.06 112 PRO A O 1
ATOM 879 N N . PHE A 1 113 ? -0.994 -11.559 9.946 1.00 58.44 113 PHE A N 1
ATOM 880 C CA . PHE A 1 113 ? 0.178 -12.421 9.722 1.00 58.44 113 PHE A CA 1
ATOM 881 C C . PHE A 1 113 ? 0.845 -12.840 11.035 1.00 58.44 113 PHE A C 1
ATOM 883 O O . PHE A 1 113 ? 1.400 -13.963 11.064 1.00 58.44 113 PHE A O 1
#

Secondary structure (DSSP, 8-state):
--HHHHHHHHHHHHHHHHHHHTT-----SS---HHHHHHHHHHHHHTS-SSPP---THHHHHHHHHHHHHHHHH----TTS----TTTTSGGG-PPPHHHHHHIIIIITTTT-

Organism: NCBI:txid116603